Protein AF-A0A932N1S8-F1 (afdb_monomer_lite)

pLDDT: mean 94.79, std 4.92, range [68.88, 98.06]

Radius of gyration: 14.41 Å; chains: 1; bounding box: 28×32×32 Å

Sequence (74 aa):
MFLAKNKTLLEAFKRGERSALEEVYRHYAPGVTSFLRKGFTFRSGKGQFFVKGILDPSDLKSAVQEVFRRAFEA

Structure (mmCIF, N/CA/C/O backbone):
data_AF-A0A932N1S8-F1
#
_entry.id   AF-A0A932N1S8-F1
#
loop_
_atom_site.group_PDB
_atom_site.id
_atom_site.type_symbol
_atom_site.label_atom_id
_atom_site.label_alt_id
_atom_site.label_comp_id
_atom_site.label_asym_id
_atom_site.label_entity_id
_atom_site.label_seq_id
_atom_site.pdbx_PDB_ins_code
_atom_site.Cartn_x
_atom_site.Cartn_y
_atom_site.Cartn_z
_atom_site.occupancy
_atom_site.B_iso_or_equiv
_atom_site.auth_seq_id
_atom_site.auth_comp_id
_atom_site.auth_asym_id
_atom_site.auth_atom_id
_atom_site.pdbx_PDB_model_num
ATOM 1 N N . MET A 1 1 ? 4.817 -6.988 10.680 1.00 70.19 1 MET A N 1
ATOM 2 C CA . MET A 1 1 ? 3.360 -7.084 10.456 1.00 70.19 1 MET A CA 1
ATOM 3 C C . MET A 1 1 ? 2.656 -6.040 11.308 1.00 70.19 1 MET A C 1
ATOM 5 O O . MET A 1 1 ? 2.582 -6.229 12.510 1.00 70.19 1 MET A O 1
ATOM 9 N N . PHE A 1 2 ? 2.219 -4.930 10.715 1.00 89.44 2 PHE A N 1
ATOM 10 C CA . PHE A 1 2 ? 1.488 -3.866 11.416 1.00 89.44 2 PHE A CA 1
ATOM 11 C C . PHE A 1 2 ? 0.068 -4.328 11.769 1.00 89.44 2 PHE A C 1
ATOM 13 O O . PHE A 1 2 ? -0.261 -4.456 12.944 1.00 89.44 2 PHE A O 1
ATOM 20 N N . LEU A 1 3 ? -0.697 -4.761 10.763 1.00 87.44 3 LEU A N 1
ATOM 21 C CA . LEU A 1 3 ? -2.050 -5.296 10.951 1.00 87.44 3 LEU A CA 1
ATOM 22 C C . LEU A 1 3 ? -2.099 -6.573 11.802 1.00 87.44 3 LEU A C 1
ATOM 24 O O . LEU A 1 3 ? -2.904 -6.665 12.720 1.00 87.44 3 LEU A O 1
ATOM 28 N N . ALA A 1 4 ? -1.207 -7.544 11.573 1.00 86.81 4 ALA A N 1
ATOM 29 C CA . ALA A 1 4 ? -1.255 -8.798 12.341 1.00 86.81 4 ALA A CA 1
ATOM 30 C C . ALA A 1 4 ? -0.889 -8.629 13.829 1.00 86.81 4 ALA A C 1
ATOM 32 O O . ALA A 1 4 ? -1.176 -9.514 14.628 1.00 86.81 4 ALA A O 1
ATOM 33 N N . LYS A 1 5 ? -0.255 -7.510 14.212 1.00 92.56 5 LYS A N 1
ATOM 34 C CA . LYS A 1 5 ? 0.058 -7.190 15.613 1.00 92.56 5 LYS A CA 1
ATOM 35 C C . LYS A 1 5 ? -1.059 -6.411 16.315 1.00 92.56 5 LYS A C 1
ATOM 37 O O . LYS A 1 5 ? -1.013 -6.288 17.533 1.00 92.56 5 LYS A O 1
ATOM 42 N N . ASN A 1 6 ? -2.049 -5.904 15.579 1.00 93.56 6 ASN A N 1
ATOM 43 C CA . ASN A 1 6 ? -3.155 -5.123 16.123 1.00 93.56 6 ASN A CA 1
ATOM 44 C C . ASN A 1 6 ? -4.494 -5.703 15.647 1.00 93.56 6 ASN A C 1
ATOM 46 O O . ASN A 1 6 ? -5.029 -5.324 14.605 1.00 93.56 6 ASN A O 1
ATOM 50 N N . LYS A 1 7 ? -5.038 -6.638 16.437 1.00 94.00 7 LYS A N 1
ATOM 51 C CA . LYS A 1 7 ? -6.296 -7.328 16.121 1.00 94.00 7 LYS A CA 1
ATOM 52 C C . LYS A 1 7 ? -7.472 -6.355 16.003 1.00 94.00 7 LYS A C 1
ATOM 54 O O . LYS A 1 7 ? -8.301 -6.527 15.120 1.00 94.00 7 LYS A O 1
ATOM 59 N N . THR A 1 8 ? -7.522 -5.318 16.838 1.00 95.75 8 THR A N 1
ATOM 60 C CA . THR A 1 8 ? -8.584 -4.303 16.788 1.00 95.75 8 T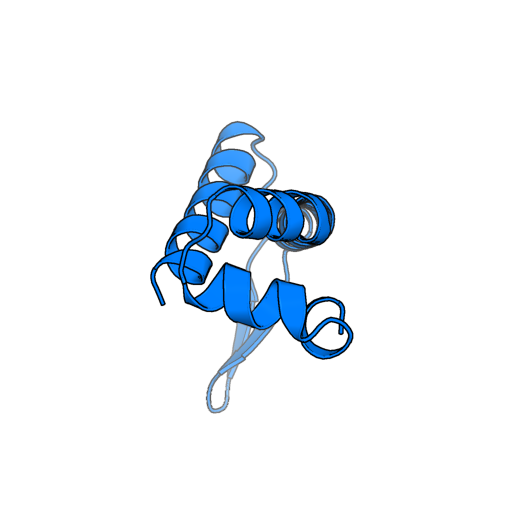HR A CA 1
ATOM 61 C C . THR A 1 8 ? -8.564 -3.542 15.466 1.00 95.75 8 THR A C 1
ATOM 63 O O . THR A 1 8 ? -9.598 -3.440 14.809 1.00 95.75 8 THR A O 1
ATOM 66 N N . LEU A 1 9 ? -7.384 -3.080 15.038 1.00 95.81 9 LEU A N 1
ATOM 67 C CA . LEU A 1 9 ? -7.222 -2.402 13.752 1.00 95.81 9 LEU A CA 1
ATOM 68 C C . LEU A 1 9 ? -7.559 -3.329 12.582 1.00 95.81 9 LEU A C 1
ATOM 70 O O . LEU A 1 9 ? -8.215 -2.901 11.641 1.00 95.81 9 LEU A O 1
ATOM 74 N N . LEU A 1 10 ? -7.145 -4.597 12.645 1.00 95.31 10 LEU A N 1
ATOM 75 C CA . LEU A 1 10 ? -7.459 -5.578 11.608 1.00 95.31 10 LEU A CA 1
ATOM 76 C C . LEU A 1 10 ? -8.970 -5.782 11.450 1.00 95.31 10 LEU A C 1
ATOM 78 O O . LEU A 1 10 ? -9.469 -5.810 10.329 1.00 95.31 10 LEU A O 1
ATOM 82 N N . GLU A 1 11 ? -9.701 -5.919 12.553 1.00 95.94 11 GLU A N 1
ATOM 83 C CA . GLU A 1 11 ? -11.150 -6.102 12.496 1.00 9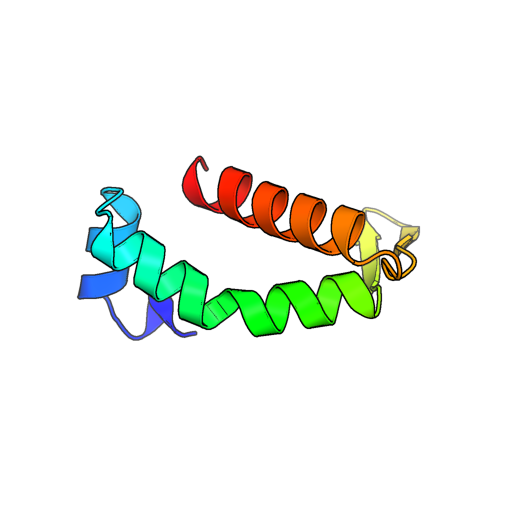5.94 11 GLU A CA 1
ATOM 84 C C . GLU A 1 11 ? -11.875 -4.830 12.030 1.00 95.94 11 GLU A C 1
ATOM 86 O O . GLU A 1 11 ? -12.814 -4.924 11.244 1.00 95.94 11 GLU A O 1
ATOM 91 N N . ALA A 1 12 ? -11.418 -3.642 12.435 1.00 95.94 12 ALA A N 1
ATOM 92 C CA . ALA A 1 12 ? -11.948 -2.372 11.931 1.00 95.94 12 ALA A CA 1
ATOM 93 C C . ALA A 1 12 ? -11.660 -2.174 10.429 1.00 95.94 12 ALA A C 1
ATOM 95 O O . ALA A 1 12 ? -12.540 -1.766 9.672 1.00 95.94 12 ALA A O 1
ATOM 96 N N . PHE A 1 13 ? -10.456 -2.542 9.980 1.00 95.00 13 PHE A N 1
ATOM 97 C CA . PHE A 1 13 ? -10.058 -2.527 8.572 1.00 95.00 13 PHE A CA 1
ATOM 98 C C . PHE A 1 13 ? -10.957 -3.438 7.726 1.00 95.00 13 PHE A C 1
ATOM 100 O O . PHE A 1 13 ? -11.501 -2.990 6.722 1.00 95.00 13 PHE A O 1
ATOM 107 N N . LYS A 1 14 ? -11.195 -4.681 8.169 1.00 93.38 14 LYS A N 1
ATOM 108 C CA . LYS A 1 14 ? -12.095 -5.630 7.486 1.00 93.38 14 LYS A CA 1
ATOM 109 C C . LYS A 1 14 ? -13.540 -5.137 7.383 1.00 93.38 14 LYS A C 1
ATOM 111 O O . LYS A 1 14 ? -14.243 -5.515 6.456 1.00 93.38 14 LYS A O 1
ATOM 116 N N . ARG A 1 15 ? -13.998 -4.322 8.338 1.00 95.38 15 ARG A N 1
ATOM 117 C CA . ARG A 1 15 ? -15.332 -3.698 8.309 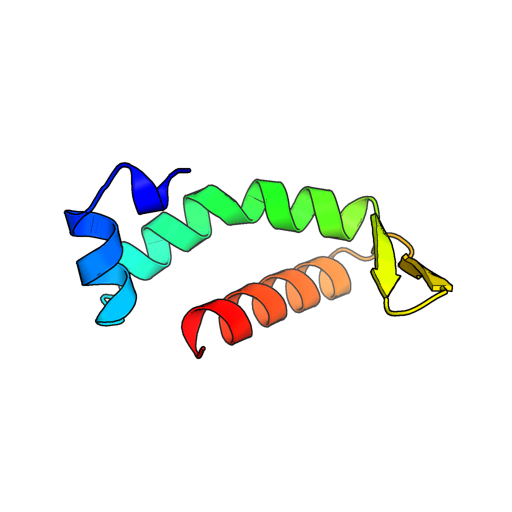1.00 95.38 15 ARG A CA 1
ATOM 118 C C . ARG A 1 15 ? -15.405 -2.454 7.417 1.00 95.38 15 ARG A C 1
ATOM 120 O O . ARG A 1 15 ? -16.479 -1.874 7.296 1.00 95.38 15 ARG A O 1
ATOM 127 N N . GLY A 1 16 ? -14.291 -2.022 6.823 1.00 94.50 16 GLY A N 1
ATOM 128 C CA . GLY A 1 16 ? -14.236 -0.805 6.016 1.00 94.50 16 GLY A CA 1
ATOM 129 C C . GLY A 1 16 ? -14.350 0.479 6.842 1.00 94.50 16 GLY A C 1
ATOM 130 O O . GLY A 1 16 ? -14.759 1.515 6.317 1.00 94.50 16 GLY A O 1
ATOM 131 N N . GLU A 1 17 ? -14.014 0.442 8.136 1.00 96.81 17 GLU A N 1
ATOM 132 C CA . GLU A 1 17 ? -14.061 1.640 8.976 1.00 96.81 17 GLU A CA 1
ATOM 133 C C . GLU A 1 17 ? -13.071 2.694 8.465 1.00 96.81 17 GLU A C 1
ATOM 135 O O . GLU A 1 17 ? -11.868 2.449 8.359 1.00 96.81 17 GLU A O 1
ATOM 140 N N . ARG A 1 18 ? -13.573 3.901 8.176 1.00 95.69 18 ARG A N 1
ATOM 141 C CA . ARG A 1 18 ? -12.793 4.977 7.543 1.00 95.69 18 ARG A CA 1
ATOM 142 C C . ARG A 1 18 ? -11.496 5.307 8.286 1.00 95.69 18 ARG A C 1
ATOM 144 O O . ARG A 1 18 ? -10.467 5.497 7.645 1.00 95.69 18 ARG A O 1
ATOM 151 N N . SER A 1 19 ? -11.539 5.369 9.615 1.00 96.56 19 SER A N 1
ATOM 152 C CA . SER A 1 19 ? -10.367 5.641 10.458 1.00 96.56 19 SER A CA 1
ATOM 153 C C . SER A 1 19 ? -9.305 4.545 10.341 1.00 96.56 19 SER A C 1
ATOM 155 O O . SER A 1 19 ? -8.120 4.852 10.237 1.00 96.56 19 SER A O 1
ATOM 157 N N . ALA A 1 20 ? -9.721 3.278 10.284 1.00 96.56 20 ALA A N 1
ATOM 158 C CA . ALA A 1 20 ? -8.818 2.147 10.103 1.00 96.56 20 ALA A CA 1
ATOM 159 C C . ALA A 1 20 ? -8.196 2.133 8.699 1.00 96.56 20 ALA A C 1
ATOM 161 O O . ALA A 1 20 ? -6.989 1.931 8.567 1.00 96.56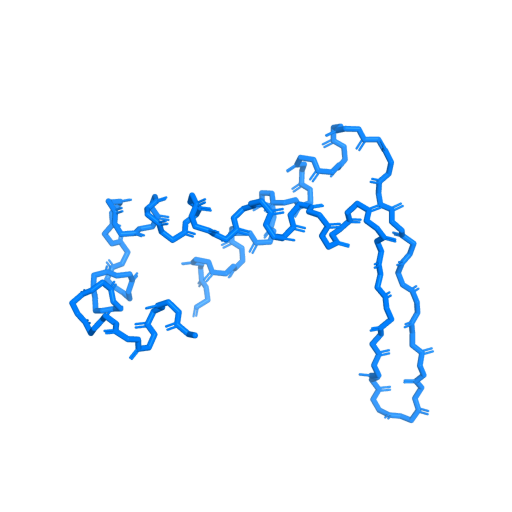 20 ALA A O 1
ATOM 162 N N . LEU A 1 21 ? -8.989 2.401 7.653 1.00 95.94 21 LEU A N 1
ATOM 163 C CA . LEU A 1 21 ? -8.485 2.538 6.280 1.00 95.94 21 LEU A CA 1
ATOM 164 C C . LEU A 1 21 ? -7.442 3.659 6.175 1.00 95.94 21 LEU A C 1
ATOM 166 O O . LEU A 1 21 ? -6.393 3.481 5.557 1.00 95.94 21 LEU A O 1
ATOM 170 N N . GLU A 1 22 ? -7.705 4.803 6.809 1.00 97.19 22 GLU A N 1
ATOM 171 C CA . GLU A 1 22 ? -6.784 5.937 6.842 1.00 97.19 22 GLU A CA 1
ATOM 172 C C . GLU A 1 22 ? -5.476 5.603 7.572 1.00 97.19 22 GLU A C 1
ATOM 174 O O . GLU A 1 22 ? -4.392 5.932 7.083 1.00 97.19 22 GLU A O 1
ATOM 179 N N . GLU A 1 23 ? -5.554 4.917 8.712 1.00 97.06 23 GLU A N 1
ATOM 180 C CA . GLU A 1 23 ? -4.379 4.489 9.471 1.00 97.06 23 GLU A CA 1
ATOM 181 C C . GLU A 1 23 ? -3.514 3.505 8.667 1.00 97.06 23 GLU A C 1
ATOM 183 O O . GLU A 1 23 ? -2.295 3.677 8.561 1.00 97.06 23 GLU A O 1
ATOM 188 N N . VAL A 1 24 ? -4.144 2.520 8.020 1.00 96.19 24 VAL A N 1
ATOM 189 C CA . VAL A 1 24 ? -3.470 1.563 7.130 1.00 96.19 24 VAL A CA 1
ATOM 190 C C . VAL A 1 24 ? -2.834 2.281 5.941 1.00 96.19 24 VAL A C 1
ATOM 192 O O . VAL A 1 24 ? -1.662 2.042 5.638 1.00 96.19 24 VAL A O 1
ATOM 195 N N . TYR A 1 25 ? -3.559 3.198 5.298 1.00 96.56 25 TYR A N 1
ATOM 196 C CA . TYR A 1 25 ? -3.032 3.992 4.192 1.00 96.56 25 TYR A CA 1
ATOM 197 C C . TYR A 1 25 ? -1.785 4.773 4.617 1.00 96.56 25 TYR A C 1
ATOM 199 O O . TYR A 1 25 ? -0.729 4.634 4.000 1.00 96.56 25 TYR A O 1
ATOM 207 N N . ARG A 1 26 ? -1.863 5.546 5.708 1.00 96.75 26 ARG A N 1
ATOM 208 C CA . ARG A 1 26 ? -0.741 6.359 6.205 1.00 96.75 26 ARG A CA 1
ATOM 209 C C . ARG A 1 26 ? 0.478 5.508 6.554 1.00 96.75 26 ARG A C 1
ATOM 211 O O . ARG A 1 26 ? 1.602 5.922 6.276 1.00 96.75 26 ARG A O 1
ATOM 218 N N . HIS A 1 27 ? 0.265 4.322 7.125 1.00 96.75 27 HIS A N 1
ATOM 219 C CA . HIS A 1 27 ? 1.351 3.414 7.480 1.00 96.75 27 HIS A CA 1
ATOM 220 C C . HIS A 1 27 ? 2.079 2.860 6.246 1.00 96.75 27 HIS A C 1
ATOM 222 O O . HIS A 1 27 ? 3.310 2.855 6.198 1.00 96.75 27 HIS A O 1
ATOM 228 N N . TYR A 1 28 ? 1.337 2.389 5.239 1.00 97.38 28 TYR A N 1
ATOM 229 C CA . TYR A 1 28 ? 1.924 1.674 4.103 1.00 97.38 28 TYR A CA 1
ATOM 230 C C . TYR A 1 28 ? 2.273 2.569 2.907 1.00 97.38 28 TYR A C 1
ATOM 232 O O . TYR A 1 28 ? 3.145 2.198 2.114 1.00 97.38 28 TYR A O 1
ATOM 240 N N . ALA A 1 29 ? 1.654 3.746 2.764 1.00 97.19 29 ALA A N 1
ATOM 241 C CA . ALA A 1 29 ? 1.818 4.601 1.586 1.00 97.19 29 ALA A CA 1
ATOM 242 C C . ALA A 1 29 ? 3.275 4.994 1.292 1.00 97.19 29 ALA A C 1
ATOM 244 O O . ALA A 1 29 ? 3.671 4.893 0.127 1.00 97.19 29 ALA A O 1
ATOM 245 N N . PRO A 1 30 ? 4.122 5.356 2.278 1.00 97.69 30 PRO A N 1
ATOM 246 C CA . PRO A 1 30 ? 5.528 5.660 2.005 1.00 97.69 30 PRO A CA 1
ATOM 247 C C . PRO A 1 30 ? 6.292 4.459 1.429 1.00 97.69 30 PRO A C 1
ATOM 249 O O . PRO A 1 30 ? 7.080 4.607 0.492 1.00 97.69 30 PRO A O 1
ATOM 252 N N . GLY A 1 31 ? 6.026 3.259 1.954 1.00 97.50 31 GLY A N 1
ATOM 253 C CA . GLY A 1 31 ? 6.652 2.018 1.498 1.00 97.50 31 GLY A CA 1
ATOM 254 C C . GLY A 1 31 ? 6.231 1.651 0.077 1.00 97.50 31 GLY A C 1
ATOM 255 O O . GLY A 1 31 ? 7.089 1.416 -0.772 1.00 97.50 31 GLY A O 1
ATOM 256 N N . VAL A 1 32 ? 4.924 1.684 -0.201 1.00 97.25 32 VAL A N 1
ATOM 257 C CA . VAL A 1 32 ? 4.368 1.409 -1.537 1.00 97.25 32 VAL A CA 1
ATOM 258 C C . VAL A 1 32 ? 4.882 2.422 -2.560 1.00 97.25 32 VAL A C 1
ATOM 260 O O . VAL A 1 32 ? 5.349 2.034 -3.628 1.00 97.25 32 VAL A O 1
ATOM 263 N N . THR A 1 33 ? 4.886 3.711 -2.214 1.00 97.94 33 THR A N 1
ATOM 264 C CA . THR A 1 33 ? 5.403 4.775 -3.089 1.00 97.94 33 THR A CA 1
ATOM 265 C C . THR A 1 33 ? 6.876 4.548 -3.426 1.00 97.94 33 THR A C 1
ATOM 267 O O . THR A 1 33 ? 7.271 4.621 -4.587 1.00 97.94 33 THR A O 1
ATOM 270 N N . SER A 1 34 ? 7.699 4.231 -2.422 1.00 97.75 34 SER A N 1
ATOM 271 C CA . SER A 1 34 ? 9.125 3.943 -2.617 1.00 97.75 34 SER A CA 1
ATOM 272 C C . SER A 1 34 ? 9.342 2.716 -3.505 1.00 97.75 34 SER A C 1
ATOM 274 O O . SER A 1 34 ? 10.196 2.739 -4.392 1.00 97.75 34 SER A O 1
ATOM 276 N N . PHE A 1 35 ? 8.543 1.665 -3.310 1.00 97.12 35 PHE A N 1
ATOM 277 C CA . PHE A 1 35 ? 8.612 0.431 -4.089 1.00 97.12 35 PHE A CA 1
ATOM 278 C C . PHE A 1 35 ? 8.261 0.659 -5.566 1.00 97.12 35 PHE A C 1
ATOM 280 O O . PHE A 1 35 ? 9.028 0.280 -6.449 1.00 97.12 35 PHE A O 1
ATOM 287 N N . LEU A 1 36 ? 7.158 1.361 -5.844 1.00 97.31 36 LEU A N 1
ATOM 288 C CA . LEU A 1 36 ? 6.739 1.686 -7.211 1.00 97.31 36 LEU A CA 1
ATOM 289 C C . LEU A 1 36 ? 7.699 2.657 -7.906 1.00 97.31 36 LEU A C 1
ATOM 291 O O . LEU A 1 36 ? 7.978 2.502 -9.094 1.00 97.31 36 LEU A O 1
ATOM 295 N N . ARG A 1 37 ? 8.256 3.627 -7.174 1.00 97.81 37 ARG A N 1
ATOM 296 C CA . ARG A 1 37 ? 9.234 4.574 -7.725 1.00 97.81 37 ARG A CA 1
ATOM 297 C C . ARG A 1 37 ? 10.540 3.893 -8.127 1.00 97.81 37 ARG A C 1
ATOM 299 O O . ARG A 1 37 ? 11.126 4.246 -9.145 1.00 97.81 37 ARG A O 1
ATOM 306 N N . LYS A 1 38 ? 11.020 2.938 -7.326 1.00 97.62 38 LYS A N 1
ATOM 307 C CA . LYS A 1 38 ? 12.265 2.201 -7.607 1.00 97.62 38 LYS A CA 1
ATOM 308 C C . LYS A 1 38 ? 12.077 1.124 -8.673 1.00 97.62 38 LYS A C 1
ATOM 310 O O . LYS A 1 38 ? 13.030 0.795 -9.376 1.00 97.62 38 LYS A O 1
ATOM 315 N N . GLY A 1 39 ? 10.859 0.607 -8.808 1.00 96.62 39 GLY A N 1
ATOM 316 C CA . GLY A 1 39 ? 10.599 -0.590 -9.590 1.00 96.62 39 GLY A CA 1
ATOM 317 C C . GLY A 1 39 ? 10.985 -1.841 -8.813 1.00 96.62 39 GLY A C 1
ATOM 318 O O . GLY A 1 39 ? 11.584 -1.788 -7.735 1.00 96.62 39 GLY A O 1
ATOM 319 N N . PHE A 1 40 ? 10.607 -2.988 -9.353 1.00 95.50 40 PHE A N 1
ATOM 320 C CA . PHE A 1 40 ? 10.796 -4.260 -8.677 1.00 95.50 40 PHE A CA 1
ATOM 321 C C . PHE A 1 40 ? 10.872 -5.407 -9.672 1.00 95.50 40 PHE A C 1
ATOM 323 O O . PHE A 1 40 ? 10.387 -5.326 -10.801 1.00 95.50 40 PHE A O 1
ATOM 330 N N . THR A 1 41 ? 11.487 -6.498 -9.230 1.00 95.56 41 THR A N 1
ATOM 331 C CA . THR A 1 41 ? 11.405 -7.779 -9.926 1.00 95.56 41 THR A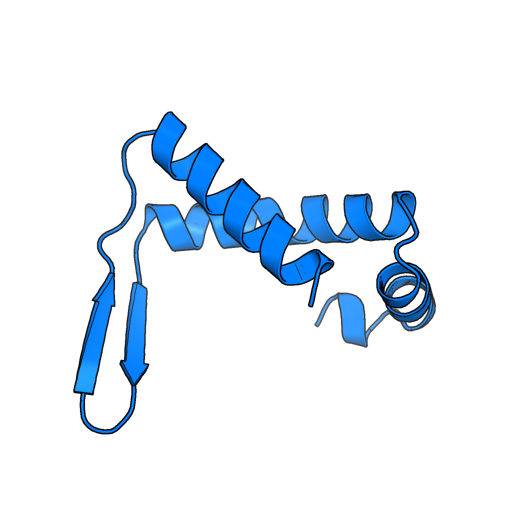 CA 1
ATOM 332 C C . THR A 1 41 ? 10.521 -8.720 -9.134 1.00 95.56 41 THR A C 1
ATOM 334 O O . THR A 1 41 ? 10.484 -8.670 -7.905 1.00 95.56 41 THR A O 1
ATOM 337 N N . PHE A 1 42 ? 9.805 -9.587 -9.833 1.00 93.44 42 PHE A N 1
ATOM 338 C CA . PHE A 1 42 ? 9.047 -10.659 -9.208 1.00 93.44 42 PHE A CA 1
ATOM 339 C C . PHE A 1 42 ? 9.084 -11.897 -10.095 1.00 93.44 42 PHE A C 1
ATOM 341 O O . PHE A 1 42 ? 9.346 -11.820 -11.296 1.00 93.44 42 PHE A O 1
ATOM 348 N N . ARG A 1 43 ? 8.857 -13.061 -9.492 1.00 93.75 43 ARG A N 1
ATOM 349 C CA . ARG A 1 43 ? 8.732 -14.317 -10.231 1.00 93.75 43 ARG A CA 1
ATOM 350 C C . ARG A 1 43 ? 7.261 -14.613 -10.461 1.00 93.75 43 ARG A C 1
ATOM 352 O O . ARG A 1 43 ? 6.454 -14.442 -9.552 1.00 93.75 43 ARG A O 1
ATOM 359 N N . SER A 1 44 ? 6.933 -15.077 -11.658 1.00 90.56 44 SER A N 1
ATOM 360 C CA . SER A 1 44 ? 5.608 -15.608 -11.972 1.00 90.56 44 SER A CA 1
ATOM 361 C C . SER A 1 44 ? 5.769 -16.847 -12.851 1.00 90.56 44 SER A C 1
ATOM 363 O O . SER A 1 44 ? 6.438 -16.811 -13.886 1.00 90.56 44 SER A O 1
ATOM 365 N N . GLY A 1 45 ? 5.236 -17.984 -12.400 1.00 90.12 45 GLY A N 1
ATOM 366 C CA . GLY A 1 45 ? 5.494 -19.283 -13.026 1.00 90.12 45 GLY A CA 1
ATOM 367 C C . GLY A 1 45 ? 6.995 -19.597 -13.115 1.00 90.12 45 GLY A C 1
ATOM 368 O O . GLY A 1 45 ? 7.697 -19.591 -12.106 1.00 90.12 45 GLY A O 1
ATOM 369 N N . LYS A 1 46 ? 7.488 -19.863 -14.333 1.00 90.12 46 LYS A N 1
ATOM 370 C CA . LYS A 1 46 ? 8.912 -20.149 -14.611 1.00 90.12 46 LYS A CA 1
ATOM 371 C C . LYS A 1 46 ? 9.742 -18.904 -14.975 1.00 90.12 46 LYS A C 1
ATOM 373 O O . LYS A 1 46 ? 10.936 -19.038 -15.217 1.00 90.12 46 LYS A O 1
ATOM 378 N N . GLY A 1 47 ? 9.133 -17.716 -15.043 1.00 91.44 47 GLY A N 1
ATOM 379 C CA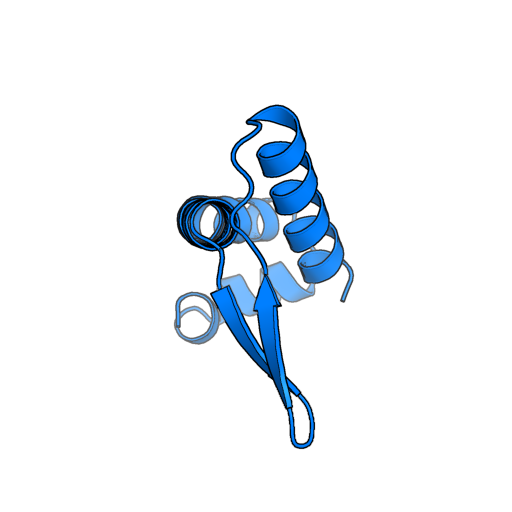 . GLY A 1 47 ? 9.787 -16.483 -15.493 1.00 91.44 47 GLY A CA 1
ATOM 380 C C . GLY A 1 47 ? 10.116 -15.505 -14.362 1.00 91.44 47 GLY A C 1
ATOM 381 O O . GLY A 1 47 ? 9.422 -15.452 -13.343 1.00 91.44 47 GLY A O 1
ATOM 382 N N . GLN A 1 48 ? 11.159 -14.694 -14.566 1.00 93.69 48 GLN A N 1
ATOM 383 C CA . GLN A 1 48 ? 11.429 -13.489 -13.780 1.00 93.69 48 GLN A CA 1
ATOM 384 C C . GLN A 1 48 ? 10.990 -12.265 -14.583 1.00 93.69 48 GLN A C 1
ATOM 386 O O . GLN A 1 48 ? 11.403 -12.081 -15.724 1.00 93.69 48 GLN A O 1
ATOM 391 N N . PHE A 1 49 ? 10.158 -11.433 -13.971 1.00 94.94 49 PHE A N 1
ATOM 392 C CA . PHE A 1 49 ? 9.616 -10.219 -14.561 1.00 94.94 49 PHE A CA 1
ATOM 393 C C . PHE A 1 49 ? 10.242 -9.009 -13.886 1.00 94.94 49 PHE A C 1
ATOM 395 O O . PHE A 1 49 ? 10.538 -9.036 -12.688 1.00 94.94 49 PHE A O 1
ATOM 402 N N . PHE A 1 50 ? 10.425 -7.945 -14.658 1.00 94.31 50 PHE A N 1
ATOM 403 C CA . PHE A 1 50 ? 10.901 -6.662 -14.167 1.00 94.31 50 PHE A CA 1
ATOM 404 C C . PHE A 1 50 ? 9.887 -5.577 -14.499 1.00 94.31 50 PHE A C 1
ATOM 406 O O . PHE A 1 50 ? 9.477 -5.423 -15.648 1.00 94.31 50 PHE A O 1
ATOM 413 N N . VAL A 1 51 ? 9.517 -4.812 -13.480 1.00 93.38 51 VAL A N 1
ATOM 414 C CA . VAL A 1 51 ? 8.716 -3.600 -13.607 1.00 93.38 51 VAL A CA 1
ATOM 415 C C . VAL A 1 51 ? 9.646 -2.424 -13.373 1.00 93.38 51 VAL A C 1
ATOM 417 O O . VAL A 1 51 ? 10.221 -2.279 -12.290 1.00 93.38 51 VAL A O 1
ATOM 420 N N . LYS A 1 52 ? 9.798 -1.584 -14.399 1.00 96.44 52 LYS A N 1
ATOM 421 C CA . LYS A 1 52 ? 10.573 -0.349 -14.292 1.00 96.44 52 LYS A CA 1
ATOM 422 C C . LYS A 1 52 ? 9.898 0.595 -13.296 1.00 96.44 52 LYS A C 1
ATOM 424 O O . LYS A 1 52 ? 8.676 0.703 -13.267 1.00 96.44 52 LYS A O 1
ATOM 429 N N . GLY A 1 53 ? 10.712 1.283 -12.500 1.00 97.31 53 GLY A N 1
ATOM 430 C CA . GLY A 1 53 ? 10.229 2.297 -11.573 1.00 97.31 53 GLY A CA 1
ATOM 431 C C . GLY A 1 53 ? 9.528 3.461 -12.273 1.00 97.31 53 GLY A C 1
ATOM 432 O O . GLY A 1 53 ? 9.932 3.875 -13.364 1.00 97.31 53 GLY A O 1
ATOM 433 N N . ILE A 1 54 ? 8.486 3.988 -11.631 1.00 97.94 54 ILE A N 1
ATOM 434 C CA . ILE A 1 54 ? 7.695 5.114 -12.136 1.00 97.94 54 ILE A CA 1
ATOM 435 C C . ILE A 1 54 ? 8.359 6.422 -11.695 1.00 97.94 54 ILE A C 1
ATOM 437 O O . ILE A 1 54 ? 8.478 6.696 -10.499 1.00 97.94 54 ILE A O 1
ATOM 441 N N . LEU A 1 55 ? 8.827 7.211 -12.666 1.00 96.81 55 LEU A N 1
ATOM 442 C CA . LEU A 1 55 ? 9.546 8.465 -12.412 1.00 96.81 55 LEU A CA 1
ATOM 443 C C . LEU A 1 55 ? 8.638 9.691 -12.459 1.00 96.81 55 LEU A C 1
ATOM 445 O O . LEU A 1 55 ? 8.898 10.652 -11.735 1.00 96.81 55 LEU A O 1
ATOM 449 N N . ASP A 1 56 ? 7.598 9.654 -13.294 1.00 98.06 56 ASP A N 1
ATOM 450 C CA . ASP A 1 56 ? 6.630 10.738 -13.363 1.00 98.06 56 ASP A CA 1
ATOM 451 C C . ASP A 1 56 ? 5.822 10.811 -12.048 1.00 98.06 56 ASP A C 1
ATOM 453 O O . ASP A 1 56 ? 5.269 9.797 -11.605 1.00 98.06 56 ASP A O 1
ATOM 457 N N . PRO A 1 57 ? 5.756 11.980 -11.384 1.00 96.44 57 PRO A N 1
ATOM 458 C CA . PRO A 1 57 ? 5.052 12.113 -10.111 1.00 96.44 57 PRO A CA 1
ATOM 459 C C . PRO A 1 57 ? 3.536 11.884 -10.198 1.00 96.44 57 PRO A C 1
ATOM 461 O O . PRO A 1 57 ? 2.942 11.410 -9.227 1.00 96.44 57 PRO A O 1
ATOM 464 N N . SER A 1 58 ? 2.905 12.228 -11.324 1.00 97.62 58 SER A N 1
ATOM 465 C CA . SER A 1 58 ? 1.462 12.067 -11.534 1.00 97.62 58 SER A CA 1
ATOM 466 C C . SER A 1 58 ? 1.103 10.597 -11.738 1.00 97.62 58 SER A C 1
ATOM 468 O O . SER A 1 58 ? 0.182 10.082 -11.092 1.00 97.62 58 SER A O 1
ATOM 470 N N . ASP A 1 59 ? 1.888 9.894 -12.551 1.00 98.06 59 ASP A N 1
ATOM 471 C CA . ASP A 1 59 ? 1.738 8.456 -12.764 1.00 98.06 59 ASP A CA 1
ATOM 472 C C . ASP A 1 59 ? 2.011 7.684 -11.474 1.00 98.06 59 ASP A C 1
ATOM 474 O O . ASP A 1 59 ? 1.257 6.779 -11.111 1.00 98.06 59 ASP A O 1
ATOM 478 N N . LEU A 1 60 ? 3.049 8.076 -10.723 1.00 98.06 60 LEU A N 1
ATOM 479 C CA . LEU A 1 60 ? 3.372 7.453 -9.443 1.00 98.06 60 LEU A CA 1
ATOM 480 C C . LEU A 1 60 ? 2.224 7.628 -8.446 1.00 98.06 60 LEU A C 1
ATOM 482 O O . LEU A 1 60 ? 1.828 6.664 -7.790 1.00 98.06 60 LEU A O 1
ATOM 486 N N . LYS A 1 61 ? 1.657 8.836 -8.349 1.00 97.38 61 LYS A N 1
ATOM 487 C CA . LYS A 1 61 ? 0.501 9.101 -7.486 1.00 97.38 61 LYS A CA 1
ATOM 488 C C . LYS A 1 61 ? -0.693 8.237 -7.893 1.00 97.38 61 LYS A C 1
ATOM 490 O O . LYS A 1 61 ? -1.301 7.614 -7.026 1.00 97.38 61 LYS A O 1
ATOM 495 N N . SER A 1 62 ? -0.997 8.166 -9.187 1.00 98.06 62 SER A N 1
ATOM 496 C CA . SER A 1 62 ? -2.102 7.363 -9.724 1.00 98.06 62 SER A CA 1
ATOM 497 C C . SER A 1 62 ? -1.924 5.872 -9.429 1.00 98.06 62 SER A C 1
ATOM 499 O O . SER A 1 62 ? -2.846 5.226 -8.934 1.00 98.06 62 SER A O 1
ATOM 501 N N . ALA A 1 63 ? -0.719 5.336 -9.635 1.00 97.62 63 ALA A N 1
ATOM 502 C CA . ALA A 1 63 ? -0.400 3.942 -9.347 1.00 97.62 63 ALA A CA 1
ATOM 503 C C . ALA A 1 63 ? -0.516 3.612 -7.850 1.00 97.62 63 ALA A C 1
ATOM 505 O O . ALA A 1 63 ? -1.062 2.571 -7.492 1.00 97.62 63 ALA A O 1
ATOM 506 N N . VAL A 1 64 ? -0.056 4.505 -6.965 1.00 97.88 64 VAL A N 1
ATOM 507 C CA . VAL A 1 64 ? -0.227 4.341 -5.512 1.00 97.88 64 VAL A CA 1
ATOM 508 C C . VAL A 1 64 ? -1.711 4.306 -5.141 1.00 97.88 64 VAL A C 1
ATOM 510 O O . VAL A 1 64 ? -2.119 3.418 -4.395 1.00 97.88 64 VAL A O 1
ATOM 513 N N . GLN A 1 65 ? -2.528 5.223 -5.673 1.00 97.12 65 GLN A N 1
ATOM 514 C CA . GLN A 1 65 ? -3.971 5.225 -5.405 1.00 97.12 65 GLN A CA 1
ATOM 515 C C . GLN A 1 65 ? -4.642 3.937 -5.886 1.00 97.12 65 GLN A C 1
ATOM 517 O O . GLN A 1 65 ? -5.413 3.346 -5.137 1.00 97.12 65 GLN A O 1
ATOM 522 N N . GLU A 1 66 ? -4.307 3.455 -7.084 1.00 97.69 66 GLU A N 1
ATOM 523 C CA . GLU A 1 66 ? -4.873 2.214 -7.621 1.00 97.69 66 GLU A CA 1
ATOM 524 C C . GLU A 1 66 ? -4.501 0.987 -6.776 1.00 97.69 66 GLU A C 1
ATOM 526 O O . GLU A 1 66 ? -5.341 0.115 -6.552 1.00 97.69 66 GLU A O 1
ATOM 531 N N . VAL A 1 67 ? -3.270 0.925 -6.253 1.00 96.75 67 VAL A N 1
ATOM 532 C CA . VAL A 1 67 ? -2.857 -0.147 -5.334 1.00 96.75 67 VAL A CA 1
ATOM 533 C C . VAL A 1 67 ? -3.725 -0.154 -4.079 1.00 96.75 67 VAL A C 1
ATOM 535 O O . VAL A 1 67 ? -4.240 -1.208 -3.709 1.00 96.75 67 VAL A O 1
ATOM 538 N N . PHE A 1 68 ? -3.914 0.999 -3.432 1.00 96.69 68 PHE A N 1
ATOM 539 C CA . PHE A 1 68 ? -4.734 1.073 -2.220 1.00 96.69 68 PHE A CA 1
ATOM 540 C C . PHE A 1 68 ? -6.215 0.843 -2.498 1.00 96.69 68 PHE A C 1
ATOM 542 O O . PHE A 1 68 ? -6.861 0.147 -1.722 1.00 96.69 68 PHE A O 1
ATOM 549 N N . ARG A 1 69 ? -6.733 1.343 -3.625 1.00 96.06 69 ARG A N 1
ATOM 550 C CA . ARG A 1 69 ? -8.104 1.077 -4.065 1.00 96.06 69 ARG A CA 1
ATOM 551 C C . ARG A 1 69 ? -8.354 -0.428 -4.164 1.00 96.06 69 ARG A C 1
ATOM 553 O O . ARG A 1 69 ? -9.257 -0.939 -3.515 1.00 96.06 69 ARG A O 1
ATOM 560 N N . ARG A 1 70 ? -7.490 -1.161 -4.878 1.00 96.19 70 ARG A N 1
ATOM 561 C CA . ARG A 1 70 ? -7.593 -2.627 -4.986 1.00 96.19 70 ARG A CA 1
ATOM 562 C C . ARG A 1 70 ? -7.407 -3.338 -3.653 1.00 96.19 70 ARG A C 1
ATOM 564 O O . ARG A 1 70 ? -8.090 -4.316 -3.396 1.00 96.19 70 ARG A O 1
ATOM 571 N N . ALA A 1 71 ? -6.477 -2.875 -2.821 1.00 94.12 71 ALA A N 1
ATOM 572 C CA . ALA A 1 71 ? -6.209 -3.500 -1.530 1.00 94.12 71 ALA A CA 1
ATOM 573 C C . ALA A 1 71 ? -7.351 -3.311 -0.519 1.00 94.12 71 ALA A C 1
ATOM 575 O O . ALA A 1 71 ? -7.451 -4.102 0.412 1.00 94.12 71 ALA A O 1
ATOM 576 N N . PHE A 1 72 ? -8.159 -2.256 -0.659 1.00 94.25 72 PHE A N 1
ATOM 577 C CA . PHE A 1 72 ? -9.269 -1.951 0.251 1.00 94.25 72 PHE A CA 1
ATOM 578 C C . PHE A 1 72 ? -10.616 -2.488 -0.251 1.00 94.25 72 PHE A C 1
ATOM 580 O O . PHE A 1 72 ? -11.543 -2.613 0.542 1.00 94.25 72 PHE A O 1
ATOM 587 N N . GLU A 1 73 ? -10.729 -2.794 -1.545 1.00 90.00 73 GLU A N 1
ATOM 588 C CA . GLU A 1 73 ? -11.913 -3.422 -2.151 1.00 90.00 73 GLU A CA 1
ATOM 589 C C . GLU A 1 73 ? -11.862 -4.963 -2.168 1.00 90.00 73 GLU A C 1
ATOM 591 O O . GLU A 1 73 ? -12.880 -5.591 -2.458 1.00 90.00 73 GLU A O 1
ATOM 596 N N . ALA A 1 74 ? -10.692 -5.560 -1.917 1.00 68.88 74 ALA A N 1
ATOM 597 C CA . ALA A 1 74 ? -10.471 -7.011 -1.907 1.00 68.88 74 ALA A CA 1
ATOM 598 C C . ALA A 1 74 ? -10.898 -7.668 -0.588 1.00 68.88 74 ALA A C 1
ATOM 600 O O . ALA A 1 74 ? -11.442 -8.794 -0.662 1.00 68.88 74 ALA A O 1
#

Secondary structure (DSSP, 8-state):
--GGG-HHHHHHHHTT-HHHHHHHHHHHHHHHHHHHHHEEEEEETTEEEEEE---SHHHHHHHHHHHHHHHHH-

Foldseek 3Di:
DVLVVDVPLVVCLVVVPPVSLVVVCVVCLVVLLVDQQCWDWDDDDPDIDTDHHDPDPVVSVVVSVVVSVVVSVD